Protein AF-A0A4S0KUE4-F1 (afdb_monomer_lite)

Structure (mmCIF, N/CA/C/O backbone):
data_AF-A0A4S0KUE4-F1
#
_entry.id   AF-A0A4S0KUE4-F1
#
loop_
_atom_site.group_PDB
_atom_site.id
_atom_site.type_symbol
_atom_site.label_atom_id
_atom_site.label_alt_id
_atom_site.label_comp_id
_atom_site.label_asym_id
_atom_site.label_entity_id
_atom_site.label_seq_id
_atom_site.pdbx_PDB_ins_code
_atom_site.Cartn_x
_atom_site.Cartn_y
_atom_site.Cartn_z
_atom_site.occupancy
_atom_site.B_iso_or_equiv
_atom_site.auth_seq_id
_atom_site.auth_comp_id
_atom_site.auth_asym_id
_atom_site.auth_atom_id
_atom_site.pdbx_PDB_model_num
ATOM 1 N N . MET A 1 1 ? 19.017 -19.350 -37.565 1.00 43.97 1 MET A N 1
ATOM 2 C CA . MET A 1 1 ? 19.833 -18.890 -36.423 1.00 43.97 1 MET A CA 1
ATOM 3 C C . MET A 1 1 ? 18.863 -18.469 -35.336 1.00 43.97 1 MET A C 1
ATOM 5 O O . MET A 1 1 ? 18.097 -17.546 -35.564 1.00 43.97 1 MET A O 1
ATOM 9 N N . SER A 1 2 ? 18.783 -19.218 -34.236 1.00 52.03 2 SER A N 1
ATOM 10 C CA . SER A 1 2 ? 17.952 -18.847 -33.088 1.00 52.03 2 SER A CA 1
ATOM 11 C C . SER A 1 2 ? 18.618 -17.671 -32.381 1.00 52.03 2 SER A C 1
ATOM 13 O O . SER A 1 2 ? 19.734 -17.825 -31.887 1.00 52.03 2 SER A O 1
ATOM 15 N N . ASN A 1 3 ? 17.967 -16.509 -32.356 1.00 56.84 3 ASN A N 1
ATOM 16 C CA . ASN A 1 3 ? 18.400 -15.409 -31.501 1.00 56.84 3 ASN A CA 1
ATOM 17 C C . ASN A 1 3 ? 18.374 -15.915 -30.056 1.00 56.84 3 ASN A C 1
ATOM 19 O O . ASN A 1 3 ? 17.311 -16.250 -29.533 1.00 56.84 3 ASN A O 1
ATOM 23 N N . LEU A 1 4 ? 19.549 -16.039 -29.445 1.00 55.06 4 LEU A N 1
ATOM 24 C CA . LEU A 1 4 ? 19.664 -16.286 -28.017 1.00 55.06 4 LEU A CA 1
ATOM 25 C C . LEU A 1 4 ? 19.184 -15.006 -27.330 1.00 55.06 4 LEU A C 1
ATOM 27 O O . LEU A 1 4 ? 19.822 -13.964 -27.450 1.00 55.06 4 LEU A O 1
ATOM 31 N N . LEU A 1 5 ? 18.013 -15.068 -26.693 1.00 63.56 5 LEU A N 1
ATOM 32 C CA . LEU A 1 5 ? 17.530 -14.002 -25.823 1.00 63.56 5 LEU A CA 1
ATOM 33 C C . LEU A 1 5 ? 18.492 -13.928 -24.637 1.00 63.56 5 LEU A C 1
ATOM 35 O O . LEU A 1 5 ? 18.575 -14.877 -23.855 1.00 63.56 5 LEU A O 1
ATOM 39 N N . GLU A 1 6 ? 19.253 -12.839 -24.536 1.00 55.06 6 GLU A N 1
ATOM 40 C CA . GLU A 1 6 ? 20.089 -12.600 -23.363 1.00 55.06 6 GLU A CA 1
ATOM 41 C C . GLU A 1 6 ? 19.200 -12.577 -22.109 1.00 55.06 6 GLU A C 1
ATOM 43 O O . GLU A 1 6 ? 18.147 -11.927 -22.112 1.00 55.06 6 GLU A O 1
ATOM 48 N N . PRO A 1 7 ? 19.575 -13.293 -21.037 1.00 53.25 7 PRO A N 1
ATOM 49 C CA . PRO A 1 7 ? 18.832 -13.238 -19.791 1.00 53.25 7 PRO A CA 1
ATOM 50 C C . PRO A 1 7 ? 18.906 -11.818 -19.215 1.00 53.25 7 PRO A C 1
ATOM 52 O O . PRO A 1 7 ? 19.964 -11.350 -18.799 1.00 53.25 7 PRO A O 1
ATOM 55 N N . VAL A 1 8 ? 17.762 -11.134 -19.182 1.00 61.00 8 VAL A N 1
ATOM 56 C CA . VAL A 1 8 ? 17.600 -9.868 -18.462 1.00 61.00 8 VAL A CA 1
ATOM 57 C C . VAL A 1 8 ? 17.620 -10.151 -16.965 1.00 61.00 8 VAL A C 1
ATOM 59 O O . VAL A 1 8 ? 16.836 -10.951 -16.452 1.00 61.00 8 VAL A O 1
ATOM 62 N N . VAL A 1 9 ? 18.511 -9.463 -16.254 1.00 54.09 9 VAL A N 1
ATOM 63 C CA . VAL A 1 9 ? 18.491 -9.421 -14.793 1.00 54.09 9 VAL A CA 1
ATOM 64 C C . VAL A 1 9 ? 17.309 -8.546 -14.385 1.00 54.09 9 VAL A C 1
ATOM 66 O O . VAL A 1 9 ? 17.344 -7.327 -14.552 1.00 54.09 9 VAL A O 1
ATOM 69 N N . ILE A 1 10 ? 16.246 -9.164 -13.870 1.00 56.69 10 ILE A N 1
ATOM 70 C CA . ILE A 1 10 ? 15.155 -8.434 -13.222 1.00 56.69 10 ILE A CA 1
ATOM 71 C C . ILE A 1 10 ? 15.675 -8.030 -11.843 1.00 56.69 10 ILE A C 1
ATOM 73 O O . ILE A 1 10 ? 15.800 -8.869 -10.955 1.00 56.69 10 ILE A O 1
ATOM 77 N N . LEU A 1 11 ? 16.050 -6.760 -11.691 1.00 54.25 11 LEU A N 1
ATOM 78 C CA . LEU A 1 11 ? 16.438 -6.207 -10.395 1.00 54.25 11 LEU A CA 1
ATOM 79 C C . LEU A 1 11 ? 15.255 -6.301 -9.422 1.00 54.25 11 LEU A C 1
ATOM 81 O O . LEU A 1 11 ? 14.099 -6.157 -9.832 1.00 54.25 11 LEU A O 1
ATOM 85 N N . ASP A 1 12 ? 15.552 -6.519 -8.139 1.00 51.16 12 ASP A N 1
ATOM 86 C CA . ASP A 1 12 ? 14.547 -6.541 -7.078 1.00 51.16 12 ASP A CA 1
ATOM 87 C C . ASP A 1 12 ? 13.623 -5.323 -7.202 1.00 51.16 12 ASP A C 1
ATOM 89 O O . ASP A 1 12 ? 14.052 -4.166 -7.213 1.00 51.16 12 ASP A O 1
ATOM 93 N N . THR A 1 13 ? 12.326 -5.590 -7.353 1.00 56.41 13 THR A N 1
ATOM 94 C CA . THR A 1 13 ? 11.329 -4.540 -7.540 1.00 56.41 13 THR A CA 1
ATOM 95 C C . THR A 1 13 ? 10.999 -3.935 -6.183 1.00 56.41 13 THR A C 1
ATOM 97 O O . THR A 1 13 ? 10.115 -4.401 -5.463 1.00 56.41 13 THR A O 1
ATOM 100 N N . PHE A 1 14 ? 11.736 -2.892 -5.815 1.00 57.16 14 PHE A N 1
ATOM 101 C CA . PHE A 1 14 ? 11.467 -2.146 -4.596 1.00 57.16 14 PHE A CA 1
ATOM 102 C C . PHE A 1 14 ? 10.258 -1.238 -4.781 1.00 57.16 14 PHE A C 1
ATOM 104 O O . PHE A 1 14 ? 10.156 -0.448 -5.720 1.00 57.16 14 PHE A O 1
ATOM 111 N N . VAL A 1 15 ? 9.334 -1.346 -3.838 1.00 60.81 15 VAL A N 1
ATOM 112 C CA . VAL A 1 15 ? 8.119 -0.548 -3.799 1.00 60.81 15 VAL A CA 1
ATOM 113 C C . VAL A 1 15 ? 8.287 0.491 -2.708 1.00 60.81 15 VAL A C 1
ATOM 115 O O . VAL A 1 15 ? 8.323 0.148 -1.526 1.00 60.81 15 VAL A O 1
ATOM 118 N N . GLN A 1 16 ? 8.384 1.763 -3.082 1.00 58.44 16 GLN A N 1
ATOM 119 C CA . GLN A 1 16 ? 8.361 2.849 -2.110 1.00 58.44 16 GLN A CA 1
ATOM 120 C C . GLN A 1 16 ? 6.966 3.468 -2.047 1.00 58.44 16 GLN A C 1
ATOM 122 O O . GLN A 1 16 ? 6.513 4.141 -2.969 1.00 58.44 16 GLN A O 1
ATOM 127 N N . GLY A 1 17 ? 6.302 3.249 -0.912 1.00 61.56 17 GLY A N 1
ATOM 128 C CA . GLY A 1 17 ? 5.085 3.958 -0.534 1.00 61.56 17 GLY A CA 1
ATOM 129 C C . GLY A 1 17 ? 3.781 3.365 -1.064 1.00 61.56 17 GLY A C 1
ATOM 130 O O . GLY A 1 17 ? 3.737 2.460 -1.895 1.00 61.56 17 GLY A O 1
ATOM 131 N N . VAL A 1 18 ? 2.681 3.893 -0.531 1.00 64.75 18 VAL A N 1
ATOM 132 C CA . VAL A 1 18 ? 1.327 3.583 -0.989 1.00 64.75 18 VAL A CA 1
ATOM 133 C C . VAL A 1 18 ? 1.053 4.404 -2.242 1.00 64.75 18 VAL A C 1
ATOM 135 O O . VAL A 1 18 ? 1.000 5.628 -2.185 1.00 64.75 18 VAL A O 1
ATOM 138 N N . GLY A 1 19 ? 0.882 3.742 -3.385 1.00 71.44 19 GLY A N 1
ATOM 139 C CA . GLY A 1 19 ? 0.772 4.455 -4.655 1.00 71.44 19 GLY A CA 1
ATOM 140 C C . GLY A 1 19 ? -0.647 4.888 -5.029 1.00 71.44 19 GLY A C 1
ATOM 141 O O . GLY A 1 19 ? -0.790 5.801 -5.842 1.00 71.44 19 GLY A O 1
ATOM 142 N N . ARG A 1 20 ? -1.687 4.235 -4.490 1.00 83.00 20 ARG A N 1
ATOM 143 C CA . ARG A 1 20 ? -3.098 4.642 -4.629 1.00 83.00 20 ARG A CA 1
ATOM 144 C C . ARG A 1 20 ? -3.956 3.992 -3.545 1.00 83.00 20 ARG A C 1
ATOM 146 O O . ARG A 1 20 ? -3.785 2.806 -3.273 1.00 83.00 20 ARG A O 1
ATOM 153 N N . VAL A 1 21 ? -4.904 4.742 -2.993 1.00 87.62 21 VAL A N 1
ATOM 154 C CA . VAL A 1 21 ? -5.936 4.239 -2.077 1.00 87.62 21 VAL A CA 1
ATOM 155 C C . VAL A 1 21 ? -7.299 4.594 -2.651 1.00 87.62 21 VAL A C 1
ATOM 157 O O . VAL A 1 21 ? -7.506 5.726 -3.078 1.00 87.62 21 VAL A O 1
ATOM 160 N N . GLU A 1 22 ? -8.211 3.630 -2.684 1.00 91.75 22 GLU A N 1
ATOM 161 C CA . GLU A 1 22 ? -9.583 3.826 -3.155 1.00 91.75 22 GLU A CA 1
ATOM 162 C C . GLU A 1 22 ? -10.560 3.118 -2.233 1.00 91.75 22 GLU A C 1
ATOM 164 O O . GLU A 1 22 ? -10.351 1.949 -1.914 1.00 91.75 22 GLU A O 1
ATOM 169 N N . GLU A 1 23 ? -11.649 3.774 -1.854 1.00 93.50 23 GLU A N 1
ATOM 170 C CA . GLU A 1 23 ? -12.761 3.084 -1.206 1.00 93.50 23 GLU A CA 1
ATOM 171 C C . GLU A 1 23 ? -13.531 2.272 -2.255 1.00 93.50 23 GLU A C 1
ATOM 173 O O . GLU A 1 23 ? -13.948 2.802 -3.285 1.00 93.50 23 GLU A O 1
ATOM 178 N N . VAL A 1 24 ? -13.667 0.964 -2.029 1.00 94.19 24 VAL A N 1
ATOM 179 C CA . VAL A 1 24 ? -14.372 0.043 -2.945 1.00 94.19 24 VAL A CA 1
ATOM 180 C C . VAL A 1 24 ? -15.747 -0.361 -2.417 1.00 94.19 24 VAL A C 1
ATOM 182 O O . VAL A 1 24 ? -16.595 -0.812 -3.180 1.00 94.19 24 VAL A O 1
ATOM 185 N N . SER A 1 25 ? -15.954 -0.209 -1.111 1.00 93.94 25 SER A N 1
ATOM 186 C CA . SER A 1 25 ? -17.205 -0.400 -0.380 1.00 93.94 25 SER A CA 1
ATOM 187 C C . SER A 1 25 ? -17.060 0.301 0.972 1.00 93.94 25 SER A C 1
ATOM 189 O O . SER A 1 25 ? -15.934 0.542 1.397 1.00 93.94 25 SER A O 1
ATOM 191 N N . ALA A 1 26 ? -18.167 0.578 1.664 1.00 93.56 26 ALA A N 1
ATOM 192 C CA . ALA A 1 26 ? -18.154 1.254 2.962 1.00 93.56 26 ALA A CA 1
ATOM 193 C C . ALA A 1 26 ? -17.149 0.606 3.934 1.00 93.56 26 ALA A C 1
ATOM 195 O O . ALA A 1 26 ? -17.305 -0.557 4.318 1.00 93.56 26 ALA A O 1
ATOM 196 N N . GLY A 1 27 ? -16.101 1.351 4.295 1.00 89.81 27 GLY A N 1
ATOM 197 C CA . GLY A 1 27 ? -15.062 0.907 5.232 1.00 89.81 27 GLY A CA 1
ATOM 198 C C . GLY A 1 27 ? -14.043 -0.097 4.672 1.00 89.81 27 GLY A C 1
ATOM 199 O O . GLY A 1 27 ? -13.180 -0.558 5.425 1.00 89.81 27 GLY A O 1
ATOM 200 N N . LEU A 1 28 ? -14.109 -0.422 3.376 1.00 93.12 28 LEU A N 1
ATOM 201 C CA . LEU A 1 28 ? -13.158 -1.274 2.664 1.00 93.12 28 LEU A CA 1
ATOM 202 C C . LEU A 1 28 ? -12.402 -0.478 1.605 1.00 93.12 28 LEU A C 1
ATOM 204 O O . LEU A 1 28 ? -12.978 0.112 0.689 1.00 93.12 28 LEU A O 1
ATOM 208 N N . PHE A 1 29 ? -11.081 -0.555 1.680 1.00 91.75 29 PHE A N 1
ATOM 209 C CA . PHE A 1 29 ? -10.184 0.229 0.858 1.00 91.75 29 PHE A CA 1
ATOM 210 C C . PHE A 1 29 ? -9.233 -0.662 0.087 1.00 91.75 29 PHE A C 1
ATOM 212 O O . PHE A 1 29 ? -8.568 -1.534 0.640 1.00 91.75 29 PHE A O 1
ATOM 219 N N . ARG A 1 30 ? -9.124 -0.400 -1.208 1.00 92.44 30 ARG A N 1
ATOM 220 C CA . ARG A 1 30 ? -8.111 -0.985 -2.066 1.00 92.44 30 ARG A CA 1
ATOM 221 C C . ARG A 1 30 ? -6.853 -0.133 -2.018 1.00 92.44 30 ARG A C 1
ATOM 223 O O . ARG A 1 30 ? -6.839 0.997 -2.500 1.00 92.44 30 ARG A O 1
ATOM 230 N N . VAL A 1 31 ? -5.781 -0.714 -1.501 1.00 89.31 31 VAL A N 1
ATOM 231 C CA . VAL A 1 31 ? -4.443 -0.124 -1.470 1.00 89.31 31 VAL A CA 1
ATOM 232 C C . VAL A 1 31 ? -3.630 -0.748 -2.595 1.00 89.31 31 VAL A C 1
ATOM 234 O O . VAL A 1 31 ? -3.438 -1.961 -2.630 1.00 89.31 31 VAL A O 1
ATOM 237 N N . SER A 1 32 ? -3.190 0.077 -3.542 1.00 88.81 32 SER A N 1
ATOM 238 C CA . SER A 1 32 ? -2.372 -0.345 -4.678 1.00 88.81 32 SER A CA 1
ATOM 239 C C . SER A 1 32 ? -0.960 0.199 -4.552 1.00 88.81 32 SER A C 1
ATOM 241 O O . SER A 1 32 ? -0.735 1.399 -4.380 1.00 88.81 32 SER A O 1
ATOM 243 N N . TYR A 1 33 ? -0.011 -0.703 -4.709 1.00 85.12 33 TYR A N 1
ATOM 244 C CA . TYR A 1 33 ? 1.410 -0.435 -4.702 1.00 85.12 33 TYR A CA 1
ATOM 245 C C . TYR A 1 33 ? 1.928 -0.415 -6.130 1.00 85.12 33 TYR A C 1
ATOM 247 O O . TYR A 1 33 ? 1.498 -1.216 -6.967 1.00 85.12 33 TYR A O 1
ATOM 255 N N . TYR A 1 34 ? 2.844 0.506 -6.406 1.00 82.94 34 TYR A N 1
ATOM 256 C CA . TYR A 1 34 ? 3.459 0.631 -7.716 1.00 82.94 34 TYR A CA 1
ATOM 257 C C . TYR A 1 34 ? 4.967 0.722 -7.571 1.00 82.94 34 TYR A C 1
ATOM 259 O O . TYR A 1 34 ? 5.458 1.362 -6.644 1.00 82.94 34 TYR A O 1
ATOM 267 N N . ALA A 1 35 ? 5.673 0.115 -8.511 1.00 80.19 35 ALA A N 1
ATOM 268 C CA . ALA A 1 35 ? 7.098 0.302 -8.682 1.00 80.19 35 ALA A CA 1
ATOM 269 C C . ALA A 1 35 ? 7.362 0.981 -10.022 1.00 80.19 35 ALA A C 1
ATOM 271 O O . ALA A 1 35 ? 6.637 0.769 -11.001 1.00 80.19 35 ALA A O 1
ATOM 272 N N . HIS A 1 36 ? 8.397 1.811 -10.041 1.00 78.06 36 HIS A N 1
ATOM 273 C CA . HIS A 1 36 ? 8.945 2.335 -11.277 1.00 78.06 36 HIS A CA 1
ATOM 274 C C . HIS A 1 36 ? 9.986 1.346 -11.787 1.00 78.06 36 HIS A C 1
ATOM 276 O O . HIS A 1 36 ? 10.919 1.010 -11.062 1.00 78.06 36 HIS A O 1
ATOM 282 N N . GLN A 1 37 ? 9.826 0.890 -13.022 1.00 76.50 37 GLN A N 1
ATOM 283 C CA . GLN A 1 37 ? 10.791 0.025 -13.690 1.00 76.50 37 GLN A CA 1
ATOM 284 C C . GLN A 1 37 ? 11.189 0.635 -15.028 1.00 76.50 37 GLN A C 1
ATOM 286 O O . GLN A 1 37 ? 10.459 1.450 -15.596 1.00 76.50 37 GLN A O 1
ATOM 291 N N . ARG A 1 38 ? 12.356 0.248 -15.536 1.00 77.31 38 ARG A N 1
ATOM 292 C CA . ARG A 1 38 ? 12.763 0.632 -16.883 1.00 77.31 38 ARG A CA 1
ATOM 293 C C . ARG A 1 38 ? 12.105 -0.315 -17.884 1.00 77.31 38 ARG A C 1
ATOM 295 O O . ARG A 1 38 ? 12.293 -1.525 -17.784 1.00 77.31 38 ARG A O 1
ATOM 302 N N . GLY A 1 39 ? 11.328 0.243 -18.804 1.00 73.50 39 GLY A N 1
ATOM 303 C CA . GLY A 1 39 ? 10.738 -0.482 -19.921 1.00 73.50 39 GLY A CA 1
ATOM 304 C C . GLY A 1 39 ? 11.806 -0.960 -20.903 1.00 73.50 39 GLY A C 1
ATOM 305 O O . GLY A 1 39 ? 12.944 -0.478 -20.908 1.00 73.50 39 GLY A O 1
ATOM 306 N N . PHE A 1 40 ? 11.441 -1.920 -21.752 1.00 72.44 40 PHE A N 1
ATOM 307 C CA . PHE A 1 40 ? 12.337 -2.471 -22.776 1.00 72.44 40 PHE A CA 1
ATOM 308 C C . PHE A 1 40 ? 12.788 -1.416 -23.803 1.00 72.44 40 PHE A C 1
ATOM 310 O O . PHE A 1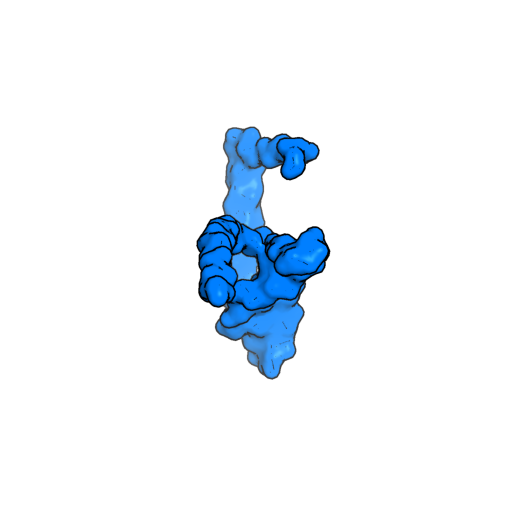 40 ? 13.894 -1.484 -24.330 1.00 72.44 40 PHE A O 1
ATOM 317 N N . ASP A 1 41 ? 11.956 -0.406 -24.046 1.00 84.06 41 ASP A N 1
ATOM 318 C CA . ASP A 1 41 ? 12.245 0.760 -24.886 1.00 84.06 41 ASP A CA 1
ATOM 319 C C . ASP A 1 41 ? 13.184 1.785 -24.214 1.00 84.06 41 ASP A C 1
ATOM 321 O O . ASP A 1 41 ? 13.526 2.813 -24.799 1.00 84.06 41 ASP A O 1
ATOM 325 N N . GLY A 1 42 ? 13.614 1.514 -22.980 1.00 78.88 42 GLY A N 1
ATOM 326 C CA . 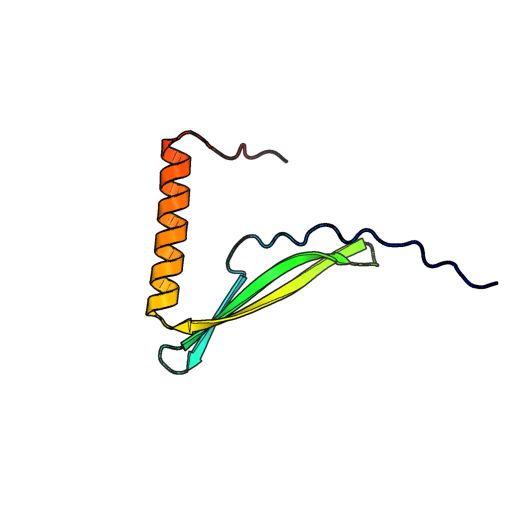GLY A 1 42 ? 14.430 2.409 -22.173 1.00 78.88 42 GLY A CA 1
ATOM 327 C C . GLY A 1 42 ? 13.637 3.500 -21.451 1.00 78.88 42 GLY A C 1
ATOM 328 O O . GLY A 1 42 ? 14.262 4.254 -20.699 1.00 78.88 42 GLY A O 1
ATOM 329 N N . GLY A 1 43 ? 12.314 3.565 -21.639 1.00 82.31 43 GLY A N 1
ATOM 330 C CA . GLY A 1 43 ? 11.405 4.472 -20.945 1.00 82.31 43 GLY A CA 1
ATOM 331 C C . GLY A 1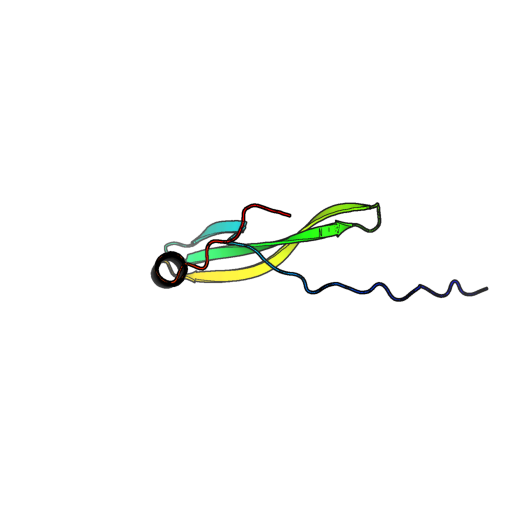 43 ? 11.185 4.089 -19.481 1.00 82.31 43 GLY A C 1
ATOM 332 O O . GLY A 1 43 ? 11.591 3.020 -19.023 1.00 82.31 43 GLY A O 1
ATOM 333 N N . GLN A 1 44 ? 10.552 4.978 -18.715 1.00 79.69 44 GLN A N 1
ATOM 334 C CA . GLN A 1 44 ? 10.160 4.682 -17.337 1.00 79.69 44 GLN A CA 1
ATOM 335 C C . GLN A 1 44 ? 8.702 4.221 -17.309 1.00 79.69 44 GLN A C 1
ATOM 337 O O . GLN A 1 44 ? 7.793 4.972 -17.658 1.00 79.69 44 GLN A O 1
ATOM 342 N N . GLU A 1 45 ? 8.476 2.997 -16.850 1.00 77.88 45 GLU A N 1
ATOM 343 C CA . GLU A 1 45 ? 7.150 2.418 -16.682 1.00 77.88 45 GLU A CA 1
ATOM 344 C C . GLU A 1 45 ? 6.760 2.382 -15.207 1.00 77.88 45 GLU A C 1
ATOM 346 O O . GLU A 1 45 ? 7.595 2.214 -14.315 1.00 77.88 45 GLU A O 1
ATOM 351 N N . ARG A 1 46 ? 5.459 2.511 -14.943 1.00 79.06 46 ARG A N 1
ATOM 352 C CA . ARG A 1 46 ? 4.886 2.343 -13.608 1.00 79.06 46 ARG A CA 1
ATOM 353 C C . ARG A 1 46 ? 4.058 1.066 -13.583 1.00 79.06 46 ARG A C 1
ATOM 355 O O . ARG A 1 46 ? 2.976 1.019 -14.163 1.00 79.06 46 ARG A O 1
ATOM 362 N N . VAL A 1 47 ? 4.533 0.055 -12.865 1.00 80.75 47 VAL A N 1
ATOM 363 C CA . VAL A 1 47 ? 3.870 -1.251 -12.767 1.00 80.75 47 VAL A CA 1
ATOM 364 C C . VAL A 1 47 ? 3.218 -1.410 -11.408 1.00 80.75 47 VAL A C 1
ATOM 366 O O . VAL A 1 47 ? 3.796 -1.058 -10.382 1.00 80.75 47 VAL A O 1
ATOM 369 N N . CYS A 1 48 ? 1.988 -1.925 -11.392 1.00 83.88 48 CYS A N 1
ATOM 370 C CA . CYS A 1 48 ? 1.327 -2.289 -10.147 1.00 83.88 48 CYS A CA 1
ATOM 371 C C . CYS A 1 48 ? 1.845 -3.647 -9.671 1.00 83.88 48 CYS A C 1
ATOM 373 O O . CYS A 1 48 ? 1.692 -4.648 -10.363 1.00 83.88 48 CYS A O 1
ATOM 375 N N . VAL A 1 49 ? 2.431 -3.660 -8.482 1.00 82.56 49 VAL A N 1
ATOM 376 C CA . VAL A 1 49 ? 3.144 -4.815 -7.910 1.00 82.56 49 VAL A CA 1
ATOM 377 C C . VAL A 1 49 ? 2.336 -5.543 -6.844 1.00 82.56 49 VAL A C 1
ATOM 379 O O . VAL A 1 49 ? 2.489 -6.745 -6.667 1.00 82.56 49 VAL A O 1
ATOM 382 N N . ALA A 1 50 ? 1.449 -4.834 -6.143 1.00 83.00 50 ALA A N 1
ATOM 383 C CA . ALA A 1 50 ? 0.566 -5.435 -5.155 1.00 83.00 50 ALA A CA 1
ATOM 384 C C . ALA A 1 50 ? -0.735 -4.642 -5.017 1.00 83.00 50 ALA A C 1
ATOM 386 O O . ALA A 1 50 ? -0.756 -3.414 -5.148 1.00 83.00 50 ALA A O 1
ATOM 387 N N . LYS A 1 51 ? -1.823 -5.358 -4.724 1.00 89.00 51 LYS A N 1
ATOM 388 C CA . LYS A 1 51 ? -3.128 -4.786 -4.389 1.00 89.00 51 LYS A CA 1
ATOM 389 C C . LYS A 1 51 ? -3.714 -5.541 -3.209 1.00 89.00 51 LYS A C 1
ATOM 391 O O . LYS A 1 51 ? -3.830 -6.760 -3.262 1.00 89.00 51 LYS A O 1
ATOM 396 N N . PHE A 1 52 ? -4.132 -4.806 -2.190 1.00 88.12 52 PHE A N 1
ATOM 397 C CA . PHE A 1 52 ? -4.789 -5.365 -1.013 1.00 88.12 52 PHE A CA 1
ATOM 398 C C . PHE A 1 52 ? -6.122 -4.670 -0.802 1.00 88.12 52 PHE A C 1
ATOM 400 O O . PHE A 1 52 ? -6.227 -3.467 -1.037 1.00 88.12 52 PHE A O 1
ATOM 407 N N . ILE A 1 53 ? -7.124 -5.417 -0.351 1.00 92.88 53 ILE A N 1
ATOM 408 C CA . ILE A 1 53 ? -8.340 -4.838 0.217 1.00 92.88 53 ILE A CA 1
ATOM 409 C C . ILE A 1 53 ? -8.177 -4.901 1.728 1.00 92.88 53 ILE A C 1
ATOM 411 O O . ILE A 1 53 ? -7.955 -5.974 2.285 1.00 92.88 53 ILE A O 1
ATOM 415 N N . VAL A 1 54 ? -8.246 -3.747 2.373 1.00 92.19 54 VAL A N 1
ATOM 416 C CA . VAL A 1 54 ? -8.055 -3.592 3.813 1.00 92.19 54 VAL A CA 1
ATOM 417 C C . VAL A 1 54 ? -9.225 -2.826 4.407 1.00 92.19 54 VAL A C 1
ATOM 419 O O . VAL A 1 54 ? -9.897 -2.061 3.718 1.00 92.19 54 VAL A O 1
ATOM 422 N N . THR A 1 55 ? -9.470 -3.027 5.695 1.00 95.31 55 THR A N 1
ATOM 423 C CA . THR A 1 55 ? -10.455 -2.227 6.430 1.00 95.31 55 THR A CA 1
ATOM 424 C C . THR A 1 55 ? -9.893 -0.842 6.769 1.00 95.31 55 THR A C 1
ATOM 426 O O . THR A 1 55 ? -8.675 -0.634 6.727 1.00 95.31 55 THR A O 1
ATOM 429 N N . ALA A 1 56 ? -10.769 0.095 7.146 1.00 88.81 56 ALA A N 1
ATOM 430 C CA . ALA A 1 56 ? -10.375 1.401 7.682 1.00 88.81 56 ALA A CA 1
ATOM 431 C C . ALA A 1 56 ? -9.374 1.271 8.848 1.00 88.81 56 ALA A C 1
ATOM 433 O O . ALA A 1 56 ? -8.319 1.905 8.837 1.00 88.81 56 ALA A O 1
ATOM 434 N N . ASP A 1 57 ? -9.658 0.386 9.806 1.00 91.38 57 ASP A N 1
ATOM 435 C CA . ASP A 1 57 ? -8.821 0.182 10.994 1.00 91.38 57 ASP A CA 1
ATOM 436 C C . ASP A 1 57 ? -7.436 -0.353 10.628 1.00 91.38 57 ASP A C 1
ATOM 438 O O . ASP A 1 57 ? -6.416 0.110 11.143 1.00 91.38 57 ASP A O 1
ATOM 442 N N . THR A 1 58 ? -7.379 -1.294 9.680 1.00 89.38 58 THR A N 1
ATOM 443 C CA . THR A 1 58 ? -6.107 -1.803 9.156 1.00 89.38 58 THR A CA 1
ATOM 444 C C . THR A 1 58 ? -5.303 -0.689 8.486 1.00 89.38 58 THR A C 1
ATOM 446 O O . THR A 1 58 ? -4.093 -0.608 8.691 1.00 89.38 58 THR A O 1
ATOM 449 N N . MET A 1 59 ? -5.953 0.205 7.732 1.00 84.44 59 MET A N 1
ATOM 450 C CA . MET A 1 59 ? -5.274 1.341 7.105 1.00 84.44 59 MET A CA 1
ATOM 451 C C . MET A 1 59 ? -4.668 2.290 8.149 1.00 84.44 59 MET A C 1
ATOM 453 O O . MET A 1 59 ? -3.506 2.679 8.020 1.00 84.44 59 MET A O 1
ATOM 457 N N . VAL A 1 60 ? -5.419 2.618 9.204 1.00 86.38 60 VAL A N 1
ATOM 458 C CA . VAL A 1 60 ? -4.940 3.463 10.311 1.00 86.38 60 VAL A CA 1
ATOM 459 C C . VAL A 1 60 ? -3.763 2.802 11.031 1.00 86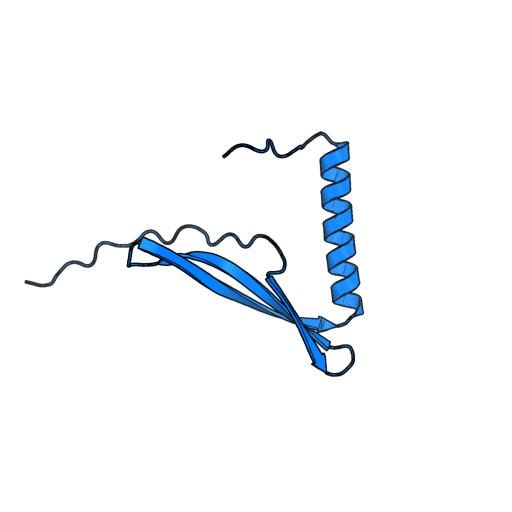.38 60 VAL A C 1
ATOM 461 O O . VAL A 1 60 ? -2.744 3.450 11.274 1.00 86.38 60 VAL A O 1
ATOM 464 N N . ALA A 1 61 ? -3.855 1.502 11.321 1.00 87.12 61 ALA A N 1
ATOM 465 C CA . ALA A 1 61 ? -2.773 0.754 11.954 1.00 87.12 61 ALA A CA 1
ATOM 466 C C . ALA A 1 61 ? -1.493 0.758 11.100 1.00 87.12 61 ALA A C 1
ATOM 468 O O . ALA A 1 61 ? -0.402 0.999 11.622 1.00 87.12 61 ALA A O 1
ATOM 469 N N . MET A 1 62 ? -1.617 0.558 9.783 1.00 83.81 62 MET A N 1
ATOM 470 C CA . MET A 1 62 ? -0.489 0.617 8.847 1.00 83.81 62 MET A CA 1
ATOM 471 C C . MET A 1 62 ? 0.157 2.008 8.804 1.00 83.81 62 MET A C 1
ATOM 473 O O . MET A 1 62 ? 1.387 2.118 8.820 1.00 83.81 62 MET A O 1
ATOM 477 N N . ALA A 1 63 ? -0.651 3.072 8.779 1.00 80.44 63 ALA A N 1
ATOM 478 C CA . ALA A 1 63 ? -0.161 4.448 8.789 1.00 80.44 63 ALA A CA 1
ATOM 479 C C . ALA A 1 63 ? 0.603 4.765 10.084 1.00 80.44 63 ALA A C 1
ATOM 481 O O . ALA A 1 63 ? 1.727 5.268 10.030 1.00 80.44 63 ALA A O 1
ATOM 482 N N . ASN A 1 64 ? 0.045 4.390 11.238 1.00 83.62 64 ASN A N 1
ATOM 483 C CA . ASN A 1 64 ? 0.671 4.601 12.542 1.00 83.62 64 ASN A CA 1
ATOM 484 C C . ASN A 1 64 ? 1.980 3.818 12.689 1.00 83.62 64 ASN A C 1
ATOM 486 O O . ASN A 1 64 ? 2.978 4.379 13.137 1.00 83.62 64 ASN A O 1
ATOM 490 N N . ALA A 1 65 ? 2.009 2.550 12.270 1.00 81.69 65 ALA A N 1
ATOM 491 C CA . ALA A 1 65 ? 3.225 1.738 12.296 1.00 81.69 65 ALA A CA 1
ATOM 492 C C . ALA A 1 65 ? 4.335 2.342 11.418 1.00 81.69 65 ALA A C 1
ATOM 494 O O . ALA A 1 65 ? 5.496 2.394 11.826 1.00 81.69 65 ALA A O 1
ATOM 495 N N . THR A 1 66 ? 3.974 2.845 10.234 1.00 78.88 66 THR A N 1
ATOM 496 C CA . THR A 1 66 ? 4.918 3.510 9.324 1.00 78.88 66 THR A CA 1
ATOM 497 C C . THR A 1 66 ? 5.449 4.811 9.929 1.00 78.88 66 THR A C 1
ATOM 499 O O . THR A 1 66 ? 6.661 5.010 9.995 1.00 78.88 66 THR A O 1
ATOM 502 N N . GLY A 1 67 ? 4.558 5.672 10.430 1.00 76.44 67 GLY A N 1
ATOM 503 C CA . GLY A 1 67 ? 4.926 6.947 11.047 1.00 76.44 67 GLY A CA 1
ATOM 504 C C . GLY A 1 67 ? 5.793 6.779 12.296 1.00 76.44 67 GLY A C 1
ATOM 505 O O . GLY A 1 67 ? 6.794 7.477 12.443 1.00 76.44 67 GLY A O 1
ATOM 506 N N . ALA A 1 68 ? 5.468 5.815 13.162 1.00 75.94 68 ALA A N 1
ATOM 507 C CA . ALA A 1 68 ? 6.259 5.503 14.351 1.00 75.94 68 ALA A CA 1
ATOM 508 C C . ALA A 1 68 ? 7.671 5.020 13.993 1.00 75.94 68 ALA A C 1
ATOM 510 O O . ALA A 1 68 ? 8.643 5.415 14.635 1.00 75.94 68 ALA A O 1
ATOM 511 N N . ARG A 1 69 ? 7.801 4.207 12.938 1.00 75.06 69 ARG A N 1
ATOM 512 C CA . ARG A 1 69 ? 9.098 3.718 12.458 1.00 75.06 69 ARG A CA 1
ATOM 513 C C . ARG A 1 69 ? 9.964 4.845 11.894 1.00 75.06 69 ARG A C 1
ATOM 515 O O . ARG A 1 69 ? 11.149 4.905 12.204 1.00 75.06 69 ARG A O 1
ATOM 522 N N . GLU A 1 70 ? 9.377 5.761 11.127 1.00 72.31 70 GLU A N 1
ATOM 523 C CA . GLU A 1 70 ? 10.078 6.949 10.620 1.00 72.31 70 GLU A CA 1
ATOM 524 C C . GLU A 1 70 ? 10.465 7.921 11.743 1.00 72.31 70 GLU A C 1
ATOM 526 O O . GLU A 1 70 ? 11.580 8.442 11.763 1.00 72.31 70 GLU A O 1
ATOM 531 N N . ALA A 1 71 ? 9.589 8.127 12.730 1.00 73.62 71 ALA A N 1
ATOM 532 C CA . ALA A 1 71 ? 9.908 8.926 13.909 1.00 73.62 71 ALA A CA 1
ATOM 533 C C . ALA A 1 71 ? 11.068 8.315 14.716 1.00 73.62 71 ALA A C 1
ATOM 535 O O . ALA A 1 71 ? 11.993 9.030 15.097 1.00 73.62 71 ALA A O 1
ATOM 536 N N . ALA A 1 72 ? 11.065 6.993 14.916 1.00 73.12 72 ALA A N 1
ATOM 537 C CA . ALA A 1 72 ? 12.150 6.281 15.587 1.00 73.12 72 ALA A CA 1
ATOM 538 C C . ALA A 1 72 ? 13.483 6.401 14.826 1.00 73.12 72 ALA A C 1
ATOM 540 O O . ALA A 1 72 ? 14.509 6.684 15.437 1.00 73.12 72 ALA A O 1
ATOM 541 N N . ARG A 1 73 ? 13.471 6.270 13.493 1.00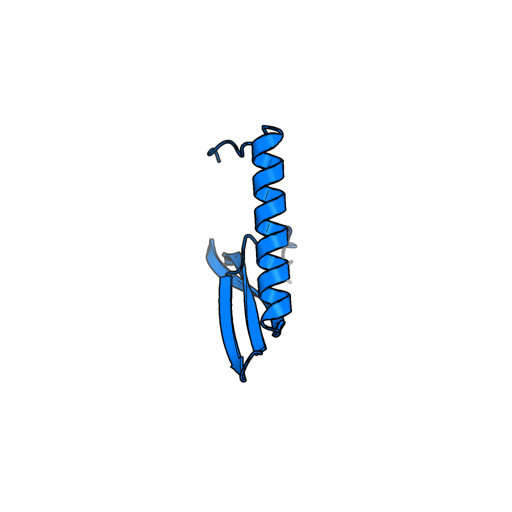 73.38 73 ARG A N 1
ATOM 542 C CA . ARG A 1 73 ? 14.666 6.458 12.648 1.00 73.38 73 ARG A CA 1
ATOM 543 C C . ARG A 1 73 ? 15.262 7.857 12.770 1.00 73.38 73 ARG A C 1
ATOM 545 O O . ARG A 1 73 ? 16.472 7.996 12.933 1.00 73.38 73 ARG A O 1
ATOM 552 N N . ARG A 1 74 ? 14.412 8.891 12.785 1.00 73.00 74 ARG A N 1
ATOM 553 C CA . ARG A 1 74 ? 14.844 10.281 13.012 1.00 73.00 74 ARG A CA 1
ATOM 554 C C . ARG A 1 74 ? 15.493 10.475 14.381 1.00 73.00 74 ARG A C 1
ATOM 556 O O . ARG A 1 74 ? 16.479 11.196 14.474 1.00 73.00 74 ARG A O 1
ATOM 563 N N . LEU A 1 75 ? 14.967 9.830 15.425 1.00 72.06 75 LEU A N 1
ATOM 564 C CA . LEU A 1 75 ? 15.523 9.901 16.783 1.00 72.06 75 LEU A CA 1
ATOM 565 C C . LEU A 1 75 ? 16.882 9.197 16.910 1.00 72.06 75 LEU A C 1
ATOM 567 O O . LEU A 1 75 ? 17.716 9.632 17.698 1.00 72.06 75 LEU A O 1
ATOM 571 N N . ILE A 1 76 ? 17.114 8.136 16.133 1.00 76.69 76 ILE A N 1
ATOM 572 C CA . ILE A 1 76 ? 18.373 7.366 16.123 1.00 76.69 76 ILE A CA 1
ATOM 573 C C . ILE A 1 76 ? 19.437 8.031 15.222 1.00 76.69 76 ILE A C 1
ATOM 575 O O . ILE A 1 76 ? 20.598 7.630 15.221 1.00 76.69 76 ILE A O 1
ATOM 579 N N . GLY A 1 77 ? 19.079 9.093 14.491 1.00 61.47 77 GLY A N 1
ATOM 580 C CA . GLY A 1 77 ? 20.003 9.805 13.607 1.00 61.47 77 GLY A CA 1
ATOM 581 C C . GLY A 1 77 ? 20.242 9.108 12.265 1.00 61.47 77 GLY A C 1
ATOM 582 O O . GLY A 1 77 ? 21.127 9.524 11.522 1.00 61.47 77 GLY A O 1
ATOM 583 N N . GLU A 1 78 ? 19.439 8.096 11.915 1.00 61.31 78 GLU A N 1
ATOM 584 C CA . GLU A 1 78 ? 19.379 7.547 10.556 1.00 61.31 78 GLU A CA 1
ATOM 585 C C . GLU A 1 78 ? 18.609 8.531 9.661 1.00 61.31 78 GLU A C 1
ATOM 587 O O . GLU A 1 78 ? 17.453 8.317 9.291 1.00 61.31 78 GLU A O 1
ATOM 592 N N . SER A 1 79 ? 19.221 9.673 9.350 1.00 53.72 79 SER A N 1
ATOM 593 C CA . SER A 1 79 ? 18.738 10.531 8.278 1.00 53.72 79 SER A CA 1
ATOM 594 C C . SER A 1 79 ? 19.204 9.941 6.950 1.00 53.72 79 SER A C 1
ATOM 596 O O . SER A 1 79 ? 20.395 9.750 6.706 1.00 53.72 79 SER A O 1
ATOM 598 N N . HIS A 1 80 ? 18.256 9.635 6.064 1.00 54.03 80 HIS A N 1
ATOM 599 C CA . HIS A 1 80 ? 18.599 9.417 4.666 1.00 54.03 80 HIS A CA 1
ATOM 600 C C . HIS A 1 80 ? 19.296 10.684 4.155 1.00 54.03 80 HIS A C 1
ATOM 602 O O . HIS A 1 80 ? 18.700 11.762 4.147 1.00 54.03 80 HIS A O 1
ATOM 608 N N . SER A 1 81 ? 20.565 10.559 3.756 1.00 48.41 81 SER A N 1
ATOM 609 C CA . SER A 1 81 ? 21.238 11.615 3.004 1.00 48.41 81 SER A CA 1
ATOM 610 C C . SER A 1 81 ? 20.447 11.839 1.709 1.00 48.41 81 SER A C 1
ATOM 612 O O . SER A 1 81 ? 20.151 10.856 1.022 1.00 48.41 81 SER A O 1
ATOM 614 N N . PRO A 1 82 ? 20.070 13.079 1.357 1.00 44.91 82 PRO A N 1
ATOM 615 C CA . PRO A 1 82 ? 19.318 13.384 0.141 1.00 44.91 82 PRO A CA 1
ATOM 616 C C . PRO A 1 82 ? 20.224 13.333 -1.103 1.00 44.91 82 PRO A C 1
ATOM 618 O O . PRO A 1 82 ? 20.276 14.283 -1.877 1.00 44.91 82 PRO A O 1
ATOM 621 N N . MET A 1 83 ? 20.982 12.250 -1.282 1.00 42.12 83 MET A N 1
ATOM 622 C CA . MET A 1 83 ? 21.905 12.072 -2.401 1.00 42.12 83 MET A CA 1
ATOM 623 C C . MET A 1 83 ? 21.982 10.605 -2.823 1.00 42.12 83 MET A C 1
ATOM 625 O O . MET A 1 83 ? 22.727 9.819 -2.233 1.00 42.12 83 MET A O 1
ATOM 629 N N . ASN A 1 84 ? 21.182 10.250 -3.829 1.00 37.84 84 ASN A N 1
ATOM 630 C CA . ASN A 1 84 ? 21.626 9.832 -5.170 1.00 37.84 84 ASN A CA 1
ATOM 631 C C . ASN A 1 84 ? 20.424 9.360 -5.991 1.00 37.84 84 ASN A C 1
ATOM 633 O O . ASN A 1 84 ? 19.743 8.412 -5.542 1.00 37.84 84 ASN A O 1
#

pLDDT: mean 74.37, std 14.93, range [37.84, 95.31]

Radius of gyration: 18.25 Å; chains: 1; bounding box: 40×32×53 Å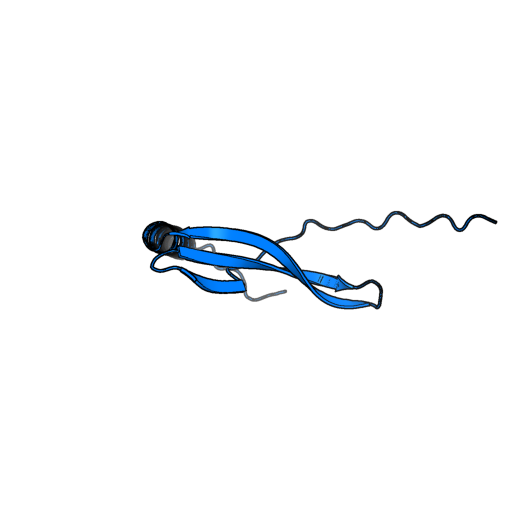

Secondary structure (DSSP, 8-state):
----------------S--EEEEEETTEEEEEEEEEEE-TTS-EEEEEEEEEEEEHHHHHHHHHHHHHHHHHHHHHT-PPPS--

Foldseek 3Di:
DDPDDDDDDPPPFDWDDFPDWDDPDVQKIKTWIWGWDQDPVRDIDIDTDDIDIDGNVVVVVVVVVVVVVVVVCVVVVVDDDPDD

Sequence (84 aa):
MSNLLEPVVILDTFVQGVGRVEEVSAGLFRVSYYAHQRGFDGGQERVCVAKFIVTADTMVAMANATGAREAARRLIGESHSPMN